Protein 8OS3 (pdb70)

Sequence (103 aa):
GSSSPPSPPLDLHVTDAGRKHIAIAWKPPEKNGGSPIIGYHVEMCPVGTEKWMRVNSRPIKDLKFKVEEGVVPDKEYVLRVRAVVNAIGVSEPSEISENVVAKD

Nearest PDB structures (foldseek):
  8os3-assembly1_A  TM=1.010E+00  e=9.623E-21  Homo sapiens
  8ot5-assembly6_F  TM=9.372E-01  e=1.676E-11  Homo sapiens
  8oq9-assembly3_C  TM=9.588E-01  e=2.422E-11  Homo sapiens
  8bvo-assembly1_A  TM=9.613E-01  e=4.838E-10  Homo sapiens
  8osd-assembly2_B  TM=9.250E-01  e=5.664E-10  Homo sapiens

B-factor: mean 29.09, std 11.86, range [12.02, 89.86]

Structure (mmCIF, N/CA/C/O backbone):
data_8OS3
#
_entry.id   8OS3
#
_cell.length_a   45.694
_cell.length_b   34.283
_cell.length_c   59.239
_cell.angle_alpha   90.000
_cell.angle_beta   92.260
_cell.angle_gamma   90.000
#
_symmetry.space_group_name_H-M   'C 1 2 1'
#
loop_
_entity.id
_entity.type
_entity.pdbx_description
1 polymer Titin
2 water water
#
loop_
_atom_site.group_PDB
_atom_site.id
_atom_site.type_symbol
_atom_site.label_atom_id
_atom_site.label_alt_id
_atom_site.label_comp_id
_atom_site.label_asym_id
_atom_site.label_entity_id
_atom_site.label_seq_id
_atom_site.pdbx_PDB_ins_code
_atom_site.Cartn_x
_atom_site.Cartn_y
_atom_site.Cartn_z
_atom_site.occupancy
_atom_site.B_iso_or_equiv
_atom_site.auth_seq_id
_atom_site.auth_comp_id
_atom_site.auth_asym_id
_atom_site.auth_atom_id
_atom_site.pdbx_PDB_model_num
ATOM 1 N N . GLY A 1 1 ? 9.09658 4.18901 43.45469 1.000 43.53604 1 GLY A N 1
ATOM 2 C CA . GLY A 1 1 ? 9.80899 4.21659 44.75912 1.000 37.71742 1 GLY A CA 1
ATOM 3 C C . GLY A 1 1 ? 11.18326 3.56801 44.72073 1.000 45.15689 1 GLY A C 1
ATOM 4 O O . GLY A 1 1 ? 11.79406 3.31980 45.78341 1.000 39.19829 1 GLY A O 1
ATOM 10 N N . SER A 1 2 ? 11.63697 3.29930 43.48538 1.000 54.83608 2 SER A N 1
ATOM 11 C CA . SER A 1 2 ? 12.94288 2.72749 43.15915 1.000 58.26699 2 SER A CA 1
ATOM 12 C C . SER A 1 2 ? 13.34758 3.22452 41.76654 1.000 49.92891 2 SER A C 1
ATOM 13 O O . SER A 1 2 ? 12.58533 3.92722 41.09493 1.000 43.76710 2 SER A O 1
ATOM 21 N N . SER A 1 3 ? 14.55764 2.84102 41.33065 1.000 43.06774 3 SER A N 1
ATOM 22 C CA . SER A 1 3 ? 15.14533 3.29769 40.06496 1.000 34.02315 3 SER A CA 1
ATOM 23 C C . SER A 1 3 ? 15.36711 2.10107 39.15316 1.000 30.54894 3 SER A C 1
ATOM 24 O O . SER A 1 3 ? 16.09409 1.17631 39.53125 1.000 34.13319 3 SER A O 1
ATOM 32 N N . SER A 1 4 ? 14.86250 2.17558 37.92687 1.000 22.32963 4 SER A N 1
ATOM 33 C CA . SER A 1 4 ? 14.79772 1.06892 36.98719 1.000 20.95109 4 SER A CA 1
ATOM 34 C C . SER A 1 4 ? 15.04277 1.64901 35.60291 1.000 16.71056 4 SER A C 1
ATOM 35 O O . SER A 1 4 ? 14.92466 2.86721 35.41054 1.000 19.92131 4 SER A O 1
ATOM 43 N N . PRO A 1 5 ? 15.33996 0.80817 34.61286 1.000 17.21840 5 PRO A N 1
ATOM 44 C CA . PRO A 1 5 ? 15.21651 1.25588 33.20492 1.000 17.74695 5 PRO A CA 1
ATOM 45 C C . PRO A 1 5 ? 13.77147 1.60406 32.90020 1.000 17.84146 5 PRO A C 1
ATOM 46 O O . PRO A 1 5 ? 12.87306 1.28094 33.69160 1.000 20.13663 5 PRO A O 1
ATOM 57 N N . PRO A 1 6 ? 13.50872 2.28803 31.78954 1.000 16.92694 6 PRO A N 1
ATOM 58 C CA . PRO A 1 6 ? 12.12463 2.62687 31.44516 1.000 18.39714 6 PRO A CA 1
ATOM 59 C C . PRO A 1 6 ? 11.34153 1.36885 31.14585 1.000 20.13910 6 PRO A C 1
ATOM 60 O O . PRO A 1 6 ? 11.90537 0.30793 30.87397 1.000 17.37791 6 PRO A O 1
ATOM 71 N N . SER A 1 7 ? 10.01228 1.50957 31.18375 1.000 18.93492 7 SER A N 1
ATOM 72 C CA . SER A 1 7 ? 9.11944 0.49608 30.64841 1.000 17.02005 7 SER A CA 1
ATOM 73 C C . SER A 1 7 ? 9.25458 0.56639 29.12665 1.000 17.68261 7 SER A C 1
ATOM 74 O O . SER A 1 7 ? 9.92071 1.44966 28.59755 1.000 16.55421 7 SER A O 1
ATOM 82 N N . PRO A 1 8 ? 8.66533 -0.36111 28.38958 1.000 16.52205 8 PRO A N 1
ATOM 83 C CA . PRO A 1 8 ? 8.94006 -0.39924 26.93188 1.000 19.09310 8 PRO A CA 1
ATOM 84 C C . PRO A 1 8 ? 8.19268 0.68834 26.17037 1.000 17.74959 8 PRO A C 1
ATOM 85 O O . PRO A 1 8 ? 7.11160 1.15090 26.58054 1.000 20.07061 8 PRO A O 1
ATOM 96 N N . PRO A 1 9 ? 8.75682 1.13069 25.05412 1.000 14.35260 9 PRO A N 1
ATOM 97 C CA . PRO A 1 9 ? 8.00150 2.00233 24.14344 1.000 15.39525 9 PRO A CA 1
ATOM 98 C C . PRO A 1 9 ? 6.67892 1.35579 23.75617 1.000 18.43442 9 PRO A C 1
ATOM 99 O O . PRO A 1 9 ? 6.52314 0.12860 23.76816 1.000 20.85669 9 PRO A O 1
ATOM 110 N N . LEU A 1 10 ? 5.71893 2.19871 23.39870 1.000 17.21635 10 LEU A N 1
ATOM 111 C CA . LEU A 1 10 ? 4.36173 1.77026 23.10766 1.000 20.44840 10 LEU A CA 1
ATOM 112 C C . LEU A 1 10 ? 3.96349 2.09075 21.67397 1.000 22.11321 10 LEU A C 1
ATOM 113 O O . LEU A 1 10 ? 4.55216 2.94784 21.01253 1.000 22.71565 10 LEU A O 1
ATOM 129 N N . ASP A 1 11 ? 2.95391 1.35869 21.22121 1.000 24.15680 11 ASP A N 1
ATOM 130 C CA . ASP A 1 11 ? 2.26402 1.63039 19.96097 1.000 24.19701 11 ASP A CA 1
ATOM 131 C C . ASP A 1 11 ? 3.18522 1.72664 18.76045 1.000 24.94634 11 ASP A C 1
ATOM 132 O O . ASP A 1 11 ? 3.02269 2.61133 17.91461 1.000 24.42806 11 ASP A O 1
ATOM 141 N N . LEU A 1 12 ? 4.11735 0.78386 18.65399 1.000 24.56162 12 LEU A N 1
ATOM 142 C CA . LEU A 1 12 ? 5.02045 0.74839 17.50583 1.000 21.20544 12 LEU A CA 1
ATOM 143 C C . LEU A 1 12 ? 4.24083 0.41067 16.24957 1.000 22.00316 12 LEU A C 1
ATOM 144 O O . LEU A 1 12 ? 3.44806 -0.53921 16.22886 1.000 27.09801 12 LEU A O 1
ATOM 160 N N . HIS A 1 13 ? 4.46017 1.17229 15.18615 1.000 23.19759 13 HIS A N 1
ATOM 161 C CA . HIS A 1 13 ? 3.81566 0.83241 13.93079 1.000 20.76773 13 HIS A CA 1
ATOM 162 C C . HIS A 1 13 ? 4.69956 1.26534 12.76965 1.000 20.60232 13 HIS A C 1
ATOM 163 O O . HIS A 1 13 ? 5.57066 2.12993 12.90543 1.000 21.67750 13 HIS A O 1
ATOM 177 N N . VAL A 1 14 ? 4.43781 0.66630 11.62357 1.000 22.48426 14 VAL A N 1
ATOM 178 C CA . VAL A 1 14 ? 5.13364 0.99541 10.38549 1.000 19.72016 14 VAL A CA 1
ATOM 179 C C . VAL A 1 14 ? 4.36441 2.08835 9.67029 1.000 22.07982 14 VAL A C 1
ATOM 180 O O . VAL A 1 14 ? 3.15106 1.96169 9.44102 1.000 25.78779 14 VAL A O 1
ATOM 193 N N . THR A 1 15 ? 5.06067 3.15717 9.29504 1.000 20.19314 15 THR A N 1
ATOM 194 C CA . THR A 1 15 ? 4.41583 4.28322 8.64541 1.000 21.65456 15 THR A CA 1
ATOM 195 C C . THR A 1 15 ? 4.62859 4.27463 7.14559 1.000 23.36024 15 THR A C 1
ATOM 196 O O . THR A 1 15 ? 3.79955 4.82425 6.40416 1.000 24.10597 15 THR A O 1
ATOM 207 N N . ASP A 1 16 ? 5.71704 3.66031 6.69269 1.000 22.96948 16 ASP A N 1
ATOM 208 C CA . ASP A 1 16 ? 6.01206 3.60349 5.26925 1.000 23.93054 16 ASP A CA 1
ATOM 209 C C . ASP A 1 16 ? 7.11810 2.57783 5.05594 1.000 24.21397 16 ASP A C 1
ATOM 210 O O . ASP A 1 16 ? 7.91179 2.29579 5.95514 1.000 23.79806 16 ASP A O 1
ATOM 219 N N . ALA A 1 17 ? 7.15685 2.02601 3.84678 1.000 24.99985 17 ALA A N 1
ATOM 220 C CA . ALA A 1 17 ? 8.17346 1.04976 3.50946 1.000 26.98050 17 ALA A CA 1
ATOM 221 C C . ALA A 1 17 ? 8.49899 1.16179 2.03000 1.000 30.02260 17 ALA A C 1
ATOM 222 O O . ALA A 1 17 ? 7.70032 1.66443 1.23080 1.000 31.15476 17 ALA A O 1
ATOM 229 N N . GLY A 1 18 ? 9.69885 0.70006 1.68401 1.000 29.04276 18 GLY A N 1
ATOM 230 C CA . GLY A 1 18 ? 10.15919 0.63987 0.31571 1.000 34.66315 18 GLY A CA 1
ATOM 231 C C . GLY A 1 18 ? 11.16621 -0.47864 0.17210 1.000 31.25418 18 GLY A C 1
ATOM 232 O O . GLY A 1 18 ? 11.47669 -1.19069 1.12813 1.000 24.73510 18 GLY A O 1
ATOM 236 N N . ARG A 1 19 ? 11.68679 -0.62813 -1.04985 1.000 31.75201 19 ARG A N 1
ATOM 237 C CA . ARG A 1 19 ? 12.71892 -1.63014 -1.26068 1.000 30.39399 19 ARG A CA 1
ATOM 238 C C . ARG A 1 19 ? 13.92717 -1.39241 -0.37928 1.000 31.76713 19 ARG A C 1
ATOM 239 O O . ARG A 1 19 ? 14.68094 -2.33883 -0.11300 1.000 29.19301 19 ARG A O 1
ATOM 260 N N . LYS A 1 20 ? 14.12416 -0.15503 0.09076 1.000 30.10748 20 LYS A N 1
ATOM 261 C CA . LYS A 1 20 ? 15.34949 0.19728 0.79061 1.000 30.90650 20 LYS A CA 1
ATOM 262 C C . LYS A 1 20 ? 15.12551 0.89912 2.12380 1.000 30.81277 20 LYS A C 1
ATOM 263 O O . LYS A 1 20 ? 16.09190 1.41059 2.70250 1.000 26.38287 20 LYS A O 1
ATOM 282 N N . HIS A 1 21 ? 13.89414 0.97725 2.61948 1.000 23.41179 21 HIS A N 1
ATOM 283 C CA . HIS A 1 21 ? 13.71328 1.60949 3.91927 1.000 22.31079 21 HIS A CA 1
ATOM 284 C C . HIS A 1 21 ? 12.43173 1.08834 4.54812 1.000 23.85601 21 HIS A C 1
ATOM 285 O O . HIS A 1 21 ? 11.51710 0.63648 3.85373 1.000 23.47468 21 HIS A O 1
ATOM 299 N N . ILE A 1 22 ? 12.38650 1.14696 5.87241 1.000 18.77942 22 ILE A N 1
ATOM 300 C CA . ILE A 1 22 ? 11.18410 0.85787 6.62634 1.000 17.63216 22 ILE A CA 1
ATOM 301 C C . ILE A 1 22 ? 11.06491 1.97933 7.64028 1.000 21.80663 22 ILE A C 1
ATOM 302 O O . ILE A 1 22 ? 11.91938 2.09975 8.51861 1.000 21.26157 22 ILE A O 1
ATOM 318 N N . ALA A 1 23 ? 10.01561 2.79278 7.53620 1.000 21.11778 23 ALA A N 1
ATOM 319 C CA . ALA A 1 23 ? 9.81442 3.90422 8.46438 1.000 16.57214 23 ALA A CA 1
ATOM 320 C C . ALA A 1 23 ? 8.83859 3.51857 9.57047 1.000 21.94792 23 ALA A C 1
ATOM 321 O O . ALA A 1 23 ? 7.75150 2.98323 9.30899 1.000 20.27371 23 ALA A O 1
ATOM 328 N N . ILE A 1 24 ? 9.21988 3.81422 10.80067 1.000 19.46534 24 ILE A N 1
ATOM 329 C CA . ILE A 1 24 ? 8.40556 3.41774 11.94264 1.000 16.33934 24 ILE A CA 1
ATOM 330 C C . ILE A 1 24 ? 8.19767 4.60898 12.86437 1.000 18.34954 24 ILE A C 1
ATOM 331 O O . ILE A 1 24 ? 8.90016 5.62005 12.80068 1.000 18.79737 24 ILE A O 1
ATOM 347 N N . ALA A 1 25 ? 7.20590 4.45810 13.74016 1.000 19.24634 25 ALA A N 1
ATOM 348 C CA . ALA A 1 25 ? 6.94118 5.43575 14.78427 1.000 18.08495 25 ALA A CA 1
ATOM 349 C C . ALA A 1 25 ? 6.42863 4.72013 16.02212 1.000 16.89305 25 ALA A C 1
ATOM 350 O O . ALA A 1 25 ? 5.89762 3.61436 15.94950 1.000 19.87721 25 AL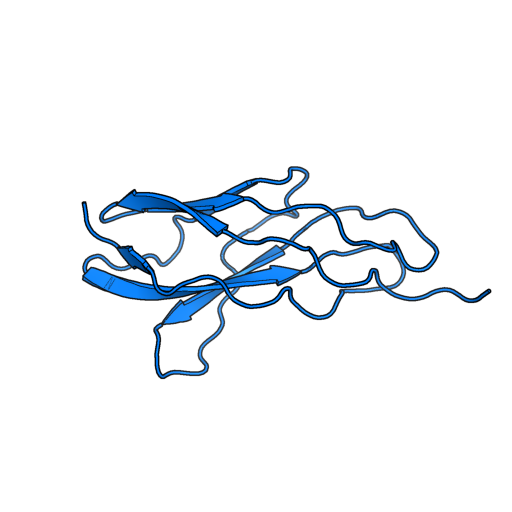A A O 1
ATOM 357 N N . TRP A 1 26 ? 6.53412 5.39192 17.15423 1.000 18.97676 26 TRP A N 1
ATOM 358 C CA . TRP A 1 26 ? 6.10670 4.78636 18.40483 1.000 17.14299 26 TRP A CA 1
ATOM 359 C C . TRP A 1 26 ? 5.75336 5.89681 19.38051 1.000 20.61349 26 TRP A C 1
ATOM 360 O O . TRP A 1 26 ? 5.85767 7.08722 19.07143 1.000 18.61835 26 TRP A O 1
ATOM 381 N N . LYS A 1 27 ? 5.31145 5.48174 20.57035 1.000 21.17110 27 LYS A N 1
ATOM 382 C CA . LYS A 1 27 ? 4.96104 6.40841 21.63174 1.000 21.86715 27 LYS A CA 1
ATOM 383 C C . LYS A 1 27 ? 5.84448 6.16318 22.84429 1.000 18.70704 27 LYS A C 1
ATOM 384 O O . LYS A 1 27 ? 6.38478 5.06570 23.01251 1.000 17.28666 27 LYS A O 1
ATOM 403 N N . PRO A 1 28 ? 6.04271 7.18074 23.67873 1.000 20.08162 28 PRO A N 1
ATOM 404 C CA . PRO A 1 28 ? 6.94924 7.03870 24.80995 1.000 19.65384 28 PRO A CA 1
ATOM 405 C C . PRO A 1 28 ? 6.49155 5.94542 25.75416 1.000 20.06849 28 PRO A C 1
ATOM 406 O O . PRO A 1 28 ? 5.29966 5.59349 25.80731 1.000 20.01598 28 PRO A O 1
ATOM 417 N N . PRO A 1 29 ? 7.43126 5.39786 26.50876 1.000 16.68503 29 PRO A N 1
ATOM 418 C CA . PRO A 1 29 ? 7.09815 4.46561 27.57804 1.000 17.91066 29 PRO A CA 1
ATOM 419 C C . PRO A 1 29 ? 6.12636 5.09241 28.55495 1.000 19.44174 29 PRO A C 1
ATOM 420 O O . PRO A 1 29 ? 6.09218 6.30890 28.74879 1.000 20.07422 29 PRO A O 1
ATOM 431 N N . GLU A 1 30 ? 5.33005 4.22814 29.17267 1.000 19.37343 30 GLU A N 1
ATOM 432 C CA . GLU A 1 30 ? 4.39997 4.69461 30.18304 1.000 20.35332 30 GLU A CA 1
ATOM 433 C C . GLU A 1 30 ? 5.15756 5.24364 31.38583 1.000 24.43497 30 GLU A C 1
ATOM 434 O O . GLU A 1 30 ? 4.74704 6.25624 31.97232 1.000 23.31365 30 GLU A O 1
ATOM 446 N N . LYS A 1 31 ? 6.28933 4.61275 31.73097 1.000 21.51301 31 LYS A N 1
ATOM 447 C CA . LYS A 1 31 ? 7.11126 4.99675 32.87309 1.000 20.06420 31 LYS A CA 1
ATOM 448 C C . LYS A 1 31 ? 8.56798 5.13173 32.45558 1.000 19.85598 31 LYS A C 1
ATOM 449 O O . LYS A 1 31 ? 9.06729 4.31503 31.66997 1.000 22.49958 31 LYS A O 1
ATOM 468 N N . ASN A 1 32 ? 9.26953 6.13893 32.97915 1.000 18.76553 32 ASN A N 1
ATOM 469 C CA . ASN A 1 32 ? 10.71853 6.16755 32.76031 1.000 19.18455 32 ASN A CA 1
ATOM 470 C C . ASN A 1 32 ? 11.52513 5.47152 33.83971 1.000 20.29999 32 ASN A C 1
ATOM 471 O O . ASN A 1 32 ? 12.75446 5.41363 33.70991 1.000 17.78155 32 ASN A O 1
ATOM 482 N N . GLY A 1 33 ? 10.88289 4.89075 34.85154 1.000 19.18751 33 GLY A N 1
ATOM 483 C CA . GLY A 1 33 ? 11.58179 4.07639 35.82413 1.000 16.92812 33 GLY A CA 1
ATOM 484 C C . GLY A 1 33 ? 12.36346 4.84324 36.86051 1.000 21.73352 33 GLY A C 1
ATOM 485 O O . GLY A 1 33 ? 12.98919 4.21055 37.72691 1.000 23.14690 33 GLY A O 1
ATOM 489 N N . GLY A 1 34 ? 12.34134 6.17484 36.82095 1.000 18.20286 34 GLY A N 1
ATOM 490 C CA . GLY A 1 34 ? 13.02681 6.98345 37.82658 1.000 20.03428 34 GLY A CA 1
ATOM 491 C C . GLY A 1 34 ? 14.13470 7.88144 37.30251 1.000 20.57363 34 GLY A C 1
ATOM 492 O O . GLY A 1 34 ? 14.75013 8.60729 38.09759 1.000 19.25438 34 GLY A O 1
ATOM 496 N N . SER A 1 35 ? 14.44783 7.85476 36.01324 1.000 17.36420 35 SER A N 1
ATOM 497 C CA . SER A 1 35 ? 15.41493 8.76327 35.41435 1.000 17.19776 35 SER A CA 1
ATOM 498 C C . SER A 1 35 ? 14.98476 8.98680 33.97350 1.000 20.82435 35 SER A C 1
ATOM 499 O O . SER A 1 35 ? 14.47688 8.05436 33.33623 1.000 21.69659 35 SER A O 1
ATOM 507 N N . PRO A 1 36 ? 15.18336 10.18203 33.43043 1.000 16.28388 36 PRO A N 1
ATOM 508 C CA . PRO A 1 36 ? 14.61531 10.47458 32.09660 1.000 15.71450 36 PRO A CA 1
ATOM 509 C C . PRO A 1 36 ? 15.09976 9.55226 30.99021 1.000 18.33664 36 PRO A C 1
ATOM 510 O O . PRO A 1 36 ? 16.25930 9.12942 30.95812 1.000 18.51346 36 PRO A O 1
ATOM 521 N N . ILE A 1 37 ? 14.20581 9.33255 30.02171 1.000 17.95245 37 ILE A N 1
ATOM 522 C CA . ILE A 1 37 ? 14.55919 8.59970 28.80954 1.000 15.58729 37 ILE A CA 1
ATOM 523 C C . ILE A 1 37 ? 15.48320 9.48650 27.98899 1.000 19.41042 37 ILE A C 1
ATOM 524 O O . ILE A 1 37 ? 15.21081 10.67393 27.76929 1.000 21.72062 37 ILE A O 1
ATOM 540 N N . ILE A 1 38 ? 16.62202 8.93412 27.59484 1.000 17.77974 38 ILE A N 1
ATOM 541 C CA . ILE A 1 38 ? 17.64125 9.69695 26.89310 1.000 18.26905 38 ILE A CA 1
ATOM 542 C C . ILE A 1 38 ? 17.81049 9.23258 25.46399 1.000 27.07557 38 ILE A C 1
ATOM 543 O O . ILE A 1 38 ? 18.66724 9.78105 24.75411 1.000 29.95448 38 ILE A O 1
ATOM 559 N N . GLY A 1 39 ? 17.11475 8.18871 25.05266 1.000 21.65097 39 GLY A N 1
ATOM 560 C CA . GLY A 1 39 ? 17.28969 7.69221 23.69523 1.000 23.41436 39 GLY A CA 1
ATOM 561 C C . GLY A 1 39 ? 16.47040 6.44241 23.45770 1.000 18.31783 39 GLY A C 1
ATOM 562 O O . GLY A 1 39 ? 16.04652 5.75693 24.38931 1.000 16.73835 39 GLY A O 1
ATOM 566 N N . TYR A 1 40 ? 16.29025 6.14147 22.17471 1.000 19.13320 40 TYR A N 1
ATOM 567 C CA . TYR A 1 40 ? 15.69057 4.90524 21.71975 1.000 15.30260 40 TYR A CA 1
ATOM 568 C C . TYR A 1 40 ? 16.62952 4.16736 20.78058 1.000 15.02834 40 TYR A C 1
ATOM 569 O O . TYR A 1 40 ? 17.48556 4.76506 20.12216 1.000 16.97651 40 TYR A O 1
ATOM 587 N N . HIS A 1 41 ? 16.44491 2.85203 20.73506 1.000 15.63276 41 HIS A N 1
ATOM 588 C CA . HIS A 1 41 ? 17.15762 1.96939 19.82199 1.000 18.17420 41 HIS A CA 1
ATOM 589 C C . HIS A 1 41 ? 16.13733 1.14444 19.05978 1.000 16.96834 41 HIS A C 1
ATOM 590 O O . HIS A 1 41 ? 15.14688 0.69004 19.63414 1.000 16.24307 41 HIS A O 1
ATOM 604 N N . VAL A 1 42 ? 16.40403 0.91555 17.78307 1.000 16.15333 42 VAL A N 1
ATOM 605 C CA . VAL A 1 42 ? 15.56125 0.09373 16.92830 1.000 15.54902 42 VAL A CA 1
ATOM 606 C C . VAL A 1 42 ? 16.30476 -1.17643 16.55287 1.000 19.88773 42 VAL A C 1
ATOM 607 O O . VAL A 1 42 ? 17.47053 -1.12877 16.14242 1.000 16.38118 42 VAL A O 1
ATOM 620 N N . GLU A 1 43 ? 15.59731 -2.30575 16.63232 1.000 17.10436 43 GLU A N 1
ATOM 621 C CA . GLU A 1 43 ? 16.06598 -3.60023 16.16548 1.000 19.38546 43 GLU A CA 1
ATOM 622 C C . GLU A 1 43 ? 15.08709 -4.14414 15.13317 1.000 20.73550 43 GLU A C 1
ATOM 623 O O . GLU A 1 43 ? 13.88240 -3.89624 15.19340 1.000 17.55926 43 GLU A O 1
ATOM 635 N N . MET A 1 44 ? 15.65406 -4.85568 14.17941 1.000 19.51344 44 MET A N 1
ATOM 636 C CA . MET A 1 44 ? 15.02007 -5.49800 13.04187 1.000 19.41664 44 MET A CA 1
ATOM 637 C C . MET A 1 44 ? 15.35284 -6.98227 13.00757 1.000 22.62571 44 MET A C 1
ATOM 638 O O . MET A 1 44 ? 16.51015 -7.35719 13.22724 1.000 24.09707 44 MET A O 1
ATOM 652 N N . CYS A 1 45 ? 14.37841 -7.81344 12.61326 1.000 19.49867 45 CYS A N 1
ATOM 653 C CA . CYS A 1 45 ? 14.54354 -9.26797 12.55106 1.000 22.22379 45 CYS A CA 1
ATOM 654 C C . CYS A 1 45 ? 13.78022 -9.82174 11.34891 1.000 22.01744 45 CYS A C 1
ATOM 655 O O . CYS A 1 45 ? 12.56527 -9.56351 11.21994 1.000 20.64888 45 CYS A O 1
ATOM 663 N N . PRO A 1 46 ? 14.43377 -10.58165 10.45564 1.000 22.68272 46 PRO A N 1
ATOM 664 C CA . PRO A 1 46 ? 13.67172 -11.24064 9.38974 1.000 25.04467 46 PRO A CA 1
ATOM 665 C C . PRO A 1 46 ? 12.72222 -12.25128 9.99496 1.000 28.05604 46 PRO A C 1
ATOM 666 O O . PRO A 1 46 ? 13.07117 -12.98981 10.92574 1.000 26.41943 46 PRO A O 1
ATOM 677 N N . VAL A 1 47 ? 11.50032 -12.26449 9.46965 1.000 29.96896 47 VAL A N 1
ATOM 678 C CA . VAL A 1 47 ? 10.45135 -13.05134 10.08872 1.000 31.56070 47 VAL A CA 1
ATOM 679 C C . VAL A 1 47 ? 10.86146 -14.51867 10.06813 1.000 34.38766 47 VAL A C 1
ATOM 680 O O . VAL A 1 47 ? 11.57467 -14.98818 9.16711 1.000 34.57427 47 VAL A O 1
ATOM 693 N N . GLY A 1 48 ? 10.48788 -15.23250 11.12409 1.000 39.11868 48 GLY A N 1
ATOM 694 C CA . GLY A 1 48 ? 10.80384 -16.63823 11.22845 1.000 42.28227 48 GLY A CA 1
ATOM 695 C C . GLY A 1 48 ? 12.19945 -16.95370 11.71539 1.000 42.80062 48 GLY A C 1
ATOM 696 O O . GLY A 1 48 ? 12.56978 -18.13276 11.75132 1.000 45.24513 48 GLY A O 1
ATOM 700 N N . THR A 1 49 ? 12.97982 -15.94762 12.08438 1.000 37.64796 49 THR A N 1
ATOM 701 C CA . THR A 1 49 ? 14.31811 -16.09199 12.63910 1.000 38.71561 49 THR A CA 1
ATOM 702 C C . THR A 1 49 ? 14.32188 -15.40246 13.99952 1.000 38.14321 49 THR A C 1
ATOM 703 O O . THR A 1 49 ? 13.32561 -14.81898 14.41073 1.000 39.30631 49 THR A O 1
ATOM 714 N N . GLU A 1 50 ? 15.44787 -15.47313 14.70134 1.000 41.71744 50 GLU A N 1
ATOM 715 C CA . GLU A 1 50 ? 15.63837 -14.74154 15.94939 1.000 40.40405 50 GLU A CA 1
ATOM 716 C C . GLU A 1 50 ? 16.85769 -13.82799 15.81427 1.000 42.43516 50 GLU A C 1
ATOM 717 O O . GLU A 1 50 ? 17.50409 -13.46526 16.79502 1.000 42.40852 50 GLU A O 1
ATOM 729 N N . LYS A 1 51 ? 17.15832 -13.41711 14.58254 1.000 37.39095 51 LYS A N 1
ATOM 730 C CA . LYS A 1 51 ? 18.38036 -12.66849 14.28319 1.000 37.22750 51 LYS A CA 1
ATOM 731 C C . LYS A 1 51 ? 18.09817 -11.16968 14.39994 1.000 34.88562 51 LYS A C 1
ATOM 732 O O . LYS A 1 51 ? 18.10639 -10.41832 13.42214 1.000 32.92160 51 LYS A O 1
ATOM 751 N N . TRP A 1 52 ? 17.82364 -10.73659 15.63098 1.000 28.19513 52 TRP A N 1
ATOM 752 C CA . TRP A 1 52 ? 17.57709 -9.32326 15.88387 1.000 25.50410 52 TRP A CA 1
ATOM 753 C C . TRP A 1 52 ? 18.86367 -8.52712 15.74101 1.000 26.44866 52 TRP A C 1
ATOM 754 O O . TRP A 1 52 ? 19.90648 -8.91239 16.26732 1.000 30.20878 52 TRP A O 1
ATOM 775 N N . MET A 1 53 ? 18.79704 -7.41590 15.02318 1.000 23.57587 53 MET A N 1
ATOM 776 C CA . MET A 1 53 ? 19.98667 -6.62211 14.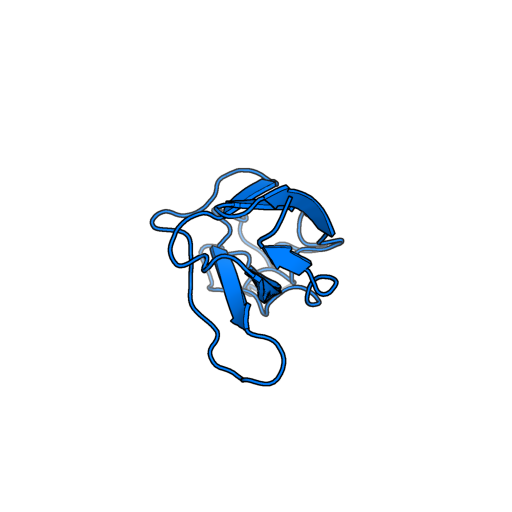75832 1.000 28.19001 53 MET A CA 1
ATOM 777 C C . MET A 1 53 ? 19.65040 -5.15310 14.97215 1.000 27.25174 53 MET A C 1
ATOM 778 O O . MET A 1 53 ? 18.60438 -4.68468 14.51619 1.000 24.27018 53 MET A O 1
ATOM 792 N N . ARG A 1 54 ? 20.50891 -4.44749 15.72115 1.000 22.13919 54 ARG A N 1
ATOM 793 C CA . ARG A 1 54 ? 20.31832 -3.01983 15.96360 1.000 23.38266 54 ARG A CA 1
ATOM 794 C C . ARG A 1 54 ? 20.59219 -2.25250 14.68253 1.000 23.26744 54 ARG A C 1
ATOM 795 O O . ARG A 1 54 ? 21.63844 -2.44996 14.05549 1.000 24.85343 54 ARG A O 1
ATOM 816 N N . VAL A 1 55 ? 19.65586 -1.38032 14.27837 1.000 21.53281 55 VAL A N 1
ATOM 817 C CA . VAL A 1 55 ? 19.74736 -0.69572 12.98932 1.000 21.86878 55 VAL A CA 1
ATOM 818 C C . VAL A 1 55 ? 20.01206 0.79963 13.11092 1.000 23.19518 55 VAL A C 1
ATOM 819 O O . VAL A 1 55 ? 20.19519 1.46123 12.07494 1.000 25.11029 55 VAL A O 1
ATOM 832 N N . ASN A 1 56 ? 20.07869 1.35419 14.32378 1.000 21.14330 56 ASN A N 1
ATOM 833 C CA . ASN A 1 56 ? 20.56598 2.71378 14.52634 1.000 21.73510 56 ASN A CA 1
ATOM 834 C C . ASN A 1 56 ? 21.97505 2.72470 15.10714 1.000 24.65902 56 ASN A C 1
ATOM 835 O O . ASN A 1 56 ? 22.33418 1.88216 15.93830 1.000 26.75089 56 ASN A O 1
ATOM 846 N N . SER A 1 57 ? 22.76369 3.69864 14.64526 1.000 31.28312 57 SER A N 1
ATOM 847 C CA . SER A 1 57 ? 24.11217 3.94738 15.14606 1.000 38.38816 57 SER A CA 1
ATOM 848 C C . SER A 1 57 ? 24.05546 4.71549 16.46532 1.000 38.56257 57 SER A C 1
ATOM 849 O O . SER A 1 57 ? 24.55053 4.25114 17.48752 1.000 50.21631 57 SER A O 1
ATOM 857 N N . ARG A 1 58 ? 23.42823 5.85036 16.46710 1.000 34.23104 58 ARG A N 1
ATOM 858 C CA . ARG A 1 58 ? 23.32883 6.71013 17.63177 1.000 25.17425 58 ARG A CA 1
ATOM 859 C C . ARG A 1 58 ? 21.95827 6.60032 18.26372 1.000 29.64752 58 ARG A C 1
ATOM 860 O O . ARG A 1 58 ? 20.97981 6.28440 17.58291 1.000 22.07590 58 ARG A O 1
ATOM 881 N N . PRO A 1 59 ? 21.85981 6.88996 19.55983 1.000 25.47410 59 PRO A N 1
ATOM 882 C CA . PRO A 1 59 ? 20.53536 6.91928 20.18948 1.000 20.60639 59 PRO A CA 1
ATOM 883 C C . PRO A 1 59 ? 19.58889 7.82844 19.41615 1.000 22.56872 59 PRO A C 1
ATOM 884 O O . PRO A 1 59 ? 19.95308 8.92467 18.98523 1.000 24.14799 59 PRO A O 1
ATOM 895 N N . ILE A 1 60 ? 18.36027 7.35953 19.25164 1.000 20.41318 60 ILE A N 1
ATOM 896 C CA . ILE A 1 60 ? 17.31951 8.10015 18.55005 1.000 20.65458 60 ILE A CA 1
ATOM 897 C C . ILE A 1 60 ? 16.62924 9.01277 19.56098 1.000 21.59565 60 ILE A C 1
ATOM 898 O O . ILE A 1 60 ? 16.15264 8.54165 20.60316 1.000 26.14383 60 ILE A O 1
ATOM 914 N N . LYS A 1 61 ? 16.63128 10.31783 19.28756 1.000 20.74412 61 LYS A N 1
ATOM 915 C CA . LYS A 1 61 ? 16.07484 11.34043 20.17237 1.000 21.56527 61 LYS A CA 1
ATOM 916 C C . LYS A 1 61 ? 14.76389 11.87293 19.58770 1.000 33.30434 61 LYS A C 1
ATOM 917 O O . LYS A 1 61 ? 14.49591 13.08401 19.57004 1.000 37.99707 61 LYS A O 1
ATOM 936 N N . ASP A 1 62 ? 13.96008 10.94847 19.07703 1.000 24.93375 62 ASP A N 1
ATOM 937 C CA . ASP A 1 62 ? 12.70927 11.23500 18.39590 1.000 28.22488 62 ASP A CA 1
ATOM 938 C C . ASP A 1 62 ? 11.81962 10.02095 18.61641 1.000 24.25739 62 ASP A C 1
ATOM 939 O O . ASP A 1 62 ? 12.23474 9.02304 19.20966 1.000 23.96492 62 ASP A O 1
ATOM 948 N N . LEU A 1 63 ? 10.57616 10.10785 18.14761 1.000 20.54476 63 LEU A N 1
ATOM 949 C CA . LEU A 1 63 ? 9.61963 9.01919 18.25469 1.000 18.14476 63 LEU A CA 1
ATOM 950 C C . LEU A 1 63 ? 9.32522 8.40344 16.89641 1.000 20.79737 63 LEU A C 1
ATOM 951 O O . LEU A 1 63 ? 8.21562 7.92429 16.63580 1.000 21.14007 63 LEU A O 1
ATOM 967 N N . LYS A 1 64 ? 10.30429 8.46158 16.00532 1.000 22.80471 64 LYS A N 1
ATOM 968 C CA . LYS A 1 64 ? 10.16165 7.90875 14.66824 1.000 22.00224 64 LYS A CA 1
ATOM 969 C C . LYS A 1 64 ? 11.57273 7.58845 14.21539 1.000 22.15088 64 LYS A C 1
ATOM 970 O O . LYS A 1 64 ? 12.54196 8.13357 14.75148 1.000 19.38260 64 LYS A O 1
ATOM 989 N N . PHE A 1 65 ? 11.68146 6.76150 13.17604 1.000 19.74218 65 PHE A N 1
ATOM 990 C CA . PHE A 1 65 ? 12.99176 6.41782 12.62928 1.000 16.91497 65 PHE A CA 1
ATOM 991 C C . PHE A 1 65 ? 12.79600 5.81445 11.24532 1.000 21.61968 65 PHE A C 1
ATOM 992 O O . PHE A 1 65 ? 11.87970 5.01826 11.03419 1.000 20.56459 65 PHE A O 1
ATOM 1009 N N . LYS A 1 66 ? 13.65560 6.20276 10.31721 1.000 20.17986 66 LYS A N 1
ATOM 1010 C CA . LYS A 1 66 ? 13.70620 5.59301 8.99326 1.000 21.90632 66 LYS A CA 1
ATOM 1011 C C . LYS A 1 66 ? 14.80489 4.52997 8.98541 1.000 19.96201 66 LYS A C 1
ATOM 1012 O O . LYS A 1 66 ? 15.99057 4.85967 8.92211 1.000 19.17911 66 LYS A O 1
ATOM 1031 N N . VAL A 1 67 ? 14.40966 3.26239 9.03949 1.000 18.01045 67 VAL A N 1
ATOM 1032 C CA . VAL A 1 67 ? 15.37063 2.16648 9.01203 1.000 20.09401 67 VAL A CA 1
ATOM 1033 C C . VAL A 1 67 ? 15.89907 2.01432 7.59655 1.000 21.11603 67 VAL A C 1
ATOM 1034 O O . VAL A 1 67 ? 15.11642 1.86432 6.65486 1.000 21.06729 67 VAL A O 1
ATOM 1047 N N . GLU A 1 68 ? 17.19793 1.99390 7.45027 1.000 23.81158 68 GLU A N 1
ATOM 1048 C CA . GLU A 1 68 ? 17.83536 1.74470 6.16063 1.000 26.12100 68 GLU A CA 1
ATOM 1049 C C . GLU A 1 68 ? 18.95275 0.71640 6.23965 1.000 33.4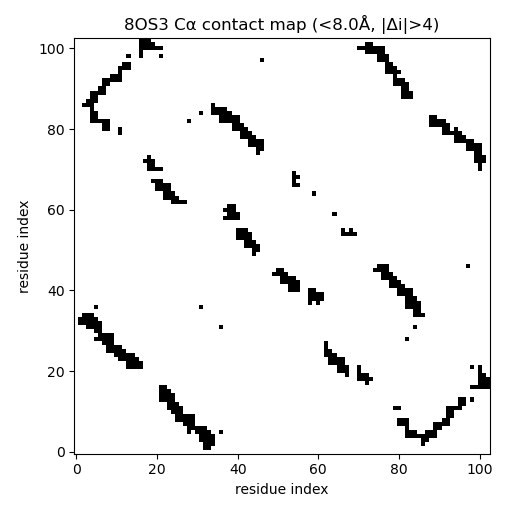0118 68 GLU A C 1
ATOM 1050 O O . GLU A 1 68 ? 19.12885 -0.06668 5.29597 1.000 27.21444 68 GLU A O 1
ATOM 1062 N N . GLU A 1 69 ? 19.68603 0.67489 7.34789 1.000 29.79474 69 GLU A N 1
ATOM 1063 C CA . GLU A 1 69 ? 20.86732 -0.16980 7.43429 1.000 35.91092 69 GLU A CA 1
ATOM 1064 C C . GLU A 1 69 ? 20.45040 -1.63020 7.49254 1.000 33.82360 69 GLU A C 1
ATOM 1065 O O . GLU A 1 69 ? 19.73475 -2.04565 8.40690 1.000 37.23682 69 GLU A O 1
ATOM 1077 N N . GLY A 1 70 ? 20.88563 -2.40265 6.50935 1.000 32.52008 70 GLY A N 1
ATOM 1078 C CA . GLY A 1 70 ? 20.63799 -3.82053 6.52131 1.000 34.01753 70 GLY A CA 1
ATOM 1079 C C . GLY A 1 70 ? 19.31760 -4.24410 5.93119 1.000 29.57674 70 GLY A C 1
ATOM 1080 O O . GLY A 1 70 ? 19.02336 -5.44597 5.92705 1.000 33.09052 70 GLY A O 1
ATOM 1084 N N . VAL A 1 71 ? 18.52322 -3.30554 5.42740 1.000 26.84278 71 VAL A N 1
ATOM 1085 C CA . VAL A 1 71 ? 17.27440 -3.64294 4.75333 1.000 25.63630 71 VAL A CA 1
ATOM 1086 C C . VAL A 1 71 ? 17.58182 -4.32768 3.42818 1.000 28.44850 71 VAL A C 1
ATOM 1087 O O . VAL A 1 71 ? 18.32655 -3.79653 2.59194 1.000 26.83054 71 VAL A O 1
ATOM 1100 N N . VAL A 1 72 ? 16.98485 -5.49380 3.22438 1.000 26.12472 72 VAL A N 1
ATOM 1101 C CA . VAL A 1 72 ? 17.15991 -6.28647 2.00798 1.000 26.17966 72 VAL A CA 1
ATOM 1102 C C . VAL A 1 72 ? 15.84072 -6.26074 1.24954 1.000 28.24203 72 VAL A C 1
ATOM 1103 O O . VAL A 1 72 ? 14.79883 -6.64774 1.80911 1.000 25.89632 72 VAL A O 1
ATOM 1116 N N . PRO A 1 73 ? 15.83398 -5.80946 -0.00285 1.000 27.79012 73 PRO A N 1
ATOM 1117 C CA . PRO A 1 73 ? 14.58675 -5.77682 -0.76981 1.000 33.15455 73 PRO A CA 1
ATOM 1118 C C . PRO A 1 73 ? 13.93212 -7.14249 -0.76810 1.000 32.68064 73 PRO A C 1
ATOM 1119 O O . PRO A 1 73 ? 14.60286 -8.17736 -0.86235 1.000 30.40109 73 PRO A O 1
ATOM 1130 N N . ASP A 1 74 ? 12.60831 -7.12611 -0.66147 1.000 27.53746 74 ASP A N 1
ATOM 1131 C CA . ASP A 1 74 ? 11.73467 -8.27880 -0.74765 1.000 27.37685 74 ASP A CA 1
ATOM 1132 C C . ASP A 1 74 ? 11.86838 -9.19253 0.46403 1.000 29.82343 74 ASP A C 1
ATOM 1133 O O . ASP A 1 74 ? 11.17156 -10.20678 0.52872 1.000 27.44227 74 ASP A O 1
ATOM 1142 N N . LYS A 1 75 ? 12.72858 -8.86850 1.43069 1.000 25.03565 75 LYS A N 1
ATOM 1143 C CA . LYS A 1 75 ? 12.70605 -9.59210 2.69093 1.000 27.89613 75 LYS A CA 1
ATOM 1144 C C . LYS A 1 75 ? 11.59819 -9.04653 3.58356 1.000 25.37450 75 LYS A C 1
ATOM 1145 O O . LYS A 1 75 ? 11.15620 -7.89997 3.45169 1.000 25.04534 75 LYS A O 1
ATOM 1164 N N . GLU A 1 76 ? 11.15134 -9.89148 4.50898 1.000 23.17092 76 GLU A N 1
ATOM 1165 C CA . GLU A 1 76 ? 10.02299 -9.60138 5.37909 1.000 21.81152 76 GLU A CA 1
ATOM 1166 C C . GLU A 1 76 ? 10.53256 -9.56763 6.81683 1.000 20.88718 76 GLU A C 1
ATOM 1167 O O . GLU A 1 76 ? 11.25934 -10.46964 7.24352 1.000 23.85968 76 GLU A O 1
ATOM 1179 N N . TYR A 1 77 ? 10.15540 -8.52144 7.53718 1.000 19.27752 77 TYR A N 1
ATOM 1180 C CA . TYR A 1 77 ? 10.74746 -8.18461 8.81967 1.000 18.05842 77 TYR A CA 1
ATOM 1181 C C . TYR A 1 77 ? 9.68820 -7.90481 9.87284 1.000 19.46346 77 TYR A C 1
ATOM 1182 O O . TYR A 1 77 ? 8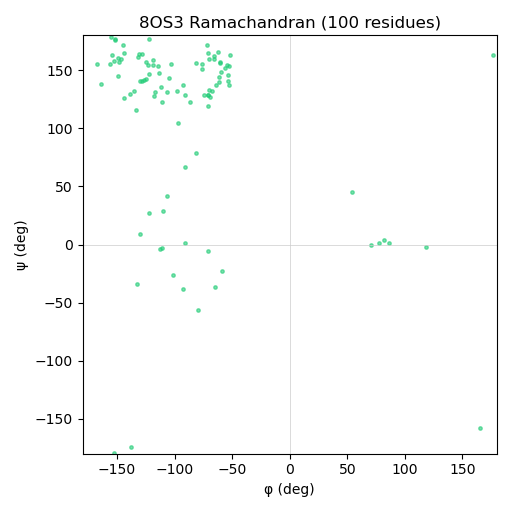.54486 -7.56115 9.56042 1.000 19.25698 77 TYR A O 1
ATOM 1200 N N . VAL A 1 78 ? 10.12088 -7.97706 11.14009 1.000 18.83203 78 VAL A N 1
ATOM 1201 C CA . VAL A 1 78 ? 9.42344 -7.32536 12.23895 1.000 18.40268 78 VAL A CA 1
ATOM 1202 C C . VAL A 1 78 ? 10.44929 -6.42684 12.92454 1.000 16.66507 78 VAL A C 1
ATOM 1203 O O . VAL A 1 78 ? 11.65974 -6.63326 12.82571 1.000 16.40962 78 VAL A O 1
ATOM 1216 N N . LEU A 1 79 ? 9.95543 -5.41118 13.62636 1.000 16.11083 79 LEU A N 1
ATOM 1217 C CA . LEU A 1 79 ? 10.83016 -4.48486 14.31142 1.000 13.82256 79 LEU A CA 1
ATOM 1218 C C . LEU A 1 79 ? 10.38335 -4.36081 15.75402 1.000 18.24686 79 LEU A C 1
ATOM 1219 O O . LEU A 1 79 ? 9.26236 -4.73253 16.11107 1.000 16.99942 79 LEU A O 1
ATOM 1235 N N . ARG A 1 80 ? 11.27735 -3.82186 16.56853 1.000 14.92364 80 ARG A N 1
ATOM 1236 C CA . ARG A 1 80 ? 10.96848 -3.53261 17.96558 1.000 13.62342 80 ARG A CA 1
ATOM 1237 C C . ARG A 1 80 ? 11.85408 -2.37301 18.39878 1.000 15.85886 80 ARG A C 1
ATOM 1238 O O . ARG A 1 80 ? 12.91054 -2.12464 17.80665 1.000 17.36632 80 ARG A O 1
ATOM 1259 N N . VAL A 1 81 ? 11.42655 -1.66991 19.45730 1.000 14.55281 81 VAL A N 1
ATOM 1260 C CA . VAL A 1 81 ? 12.12949 -0.47936 19.92183 1.000 12.01723 81 VAL A CA 1
ATOM 1261 C C . VAL A 1 81 ? 12.40096 -0.60920 21.41954 1.000 16.01765 81 VAL A C 1
ATOM 1262 O O . VAL A 1 81 ? 11.54439 -1.07865 22.17551 1.000 15.20556 81 VAL A O 1
ATOM 1275 N N . ARG A 1 82 ? 13.57432 -0.16102 21.83734 1.000 16.45062 82 ARG A N 1
ATOM 1276 C CA . ARG A 1 82 ? 13.93771 -0.09090 23.25673 1.000 15.86016 82 ARG A CA 1
ATOM 1277 C C . ARG A 1 82 ? 14.11800 1.35637 23.68847 1.000 15.36139 82 ARG A C 1
ATOM 1278 O O . ARG A 1 82 ? 14.46314 2.22139 22.89590 1.000 14.28028 82 ARG A O 1
ATOM 1299 N N . ALA A 1 83 ? 13.90703 1.62375 24.97617 1.000 14.36167 83 ALA A N 1
ATOM 1300 C CA . ALA A 1 83 ? 14.13904 2.94257 25.54091 1.000 14.79957 83 ALA A CA 1
ATOM 1301 C C . ALA A 1 83 ? 15.29393 2.85442 26.52979 1.000 15.96774 83 ALA A C 1
ATOM 1302 O O . ALA A 1 83 ? 15.44388 1.84222 27.20911 1.000 15.59256 83 ALA A O 1
ATOM 1309 N N . VAL A 1 84 ? 16.07981 3.91668 26.64376 1.000 13.69137 84 VAL A N 1
ATOM 1310 C CA A VAL A 1 84 ? 17.24789 3.91520 27.51949 0.356 14.61765 84 VAL A CA 1
ATOM 1311 C CA B VAL A 1 84 ? 17.24787 3.92127 27.51628 0.644 14.29424 84 VAL A CA 1
ATOM 1312 C C . VAL A 1 84 ? 17.16989 5.09550 28.47762 1.000 14.66133 84 VAL A C 1
ATOM 1313 O O . VAL A 1 84 ? 16.72471 6.18636 28.11501 1.000 15.07052 84 VAL A O 1
ATOM 1336 N N . ASN A 1 85 ? 17.60757 4.87077 29.71181 1.000 14.86651 85 ASN A N 1
ATOM 1337 C CA . ASN A 1 85 ? 17.82118 5.95759 30.64551 1.000 16.46396 85 ASN A CA 1
ATOM 1338 C C . ASN A 1 85 ? 19.13349 5.63559 31.36035 1.000 18.85943 85 ASN A C 1
ATOM 1339 O O . ASN A 1 85 ? 19.82720 4.67048 31.00301 1.000 16.43165 85 ASN A O 1
ATOM 1350 N N . ALA A 1 86 ? 19.46766 6.45429 32.36966 1.000 17.54686 86 ALA A N 1
ATOM 1351 C CA . ALA A 1 86 ? 20.72981 6.34088 33.09818 1.000 16.52018 86 ALA A CA 1
ATOM 1352 C C . ALA A 1 86 ? 20.79494 5.11379 33.99983 1.000 17.74617 86 ALA A C 1
ATOM 1353 O O . ALA A 1 86 ? 21.86485 4.85330 34.57515 1.000 19.25885 86 ALA A O 1
ATOM 1360 N N . ILE A 1 87 ? 19.71044 4.35405 34.12023 1.000 16.59997 87 ILE A N 1
ATOM 1361 C CA . ILE A 1 87 ? 19.78378 3.08506 34.84076 1.000 16.19605 87 ILE A CA 1
ATOM 1362 C C . ILE A 1 87 ? 20.07018 1.93825 33.86862 1.000 17.84687 87 ILE A C 1
ATOM 1363 O O . ILE A 1 87 ? 20.86332 1.05120 34.16271 1.000 20.26565 87 ILE A O 1
ATOM 1379 N N . GLY A 1 88 ? 19.49382 1.95995 32.67455 1.000 15.88651 88 GLY A N 1
ATOM 1380 C CA . GLY A 1 88 ? 19.77161 0.90131 31.72328 1.000 15.72709 88 GLY A CA 1
ATOM 1381 C C . GLY A 1 88 ? 18.75643 0.91353 30.59052 1.000 15.65044 88 GLY A C 1
ATOM 1382 O O . GLY A 1 88 ? 18.08375 1.91240 30.35797 1.000 17.83039 88 GLY A O 1
ATOM 1386 N N . VAL A 1 89 ? 18.63620 -0.24061 29.95039 1.000 16.73191 89 VAL A N 1
ATOM 1387 C CA . VAL A 1 89 ? 17.89041 -0.40208 28.70575 1.000 17.69492 89 VAL A CA 1
ATOM 1388 C C . VAL A 1 89 ? 16.58441 -1.13258 28.97078 1.000 16.06965 89 VAL A C 1
ATOM 1389 O O . VAL A 1 89 ? 16.55923 -2.17395 29.63227 1.000 16.78593 89 VAL A O 1
ATOM 1402 N N . SER A 1 90 ? 15.48811 -0.58839 28.45113 1.000 15.90722 90 SER A N 1
ATOM 1403 C CA . SER A 1 90 ? 14.18651 -1.22118 28.60840 1.000 16.98934 90 SER A CA 1
ATOM 1404 C C . SER A 1 90 ? 14.10010 -2.56217 27.88581 1.000 17.90308 90 SER A C 1
ATOM 1405 O O . SER A 1 90 ? 14.86335 -2.86870 26.97207 1.000 16.50465 90 SER A O 1
ATOM 1413 N N . GLU A 1 91 ? 13.14300 -3.38378 28.31487 1.000 16.50542 91 GLU A N 1
ATOM 1414 C CA . GLU A 1 91 ? 12.69974 -4.46422 27.45237 1.000 17.38176 91 GLU A CA 1
ATOM 1415 C C . GLU A 1 91 ? 12.15034 -3.85651 26.16678 1.000 15.79053 91 GLU A C 1
ATOM 1416 O O . GLU A 1 91 ? 11.79813 -2.68500 26.13335 1.000 17.20736 91 GLU A O 1
ATOM 1428 N N . PRO A 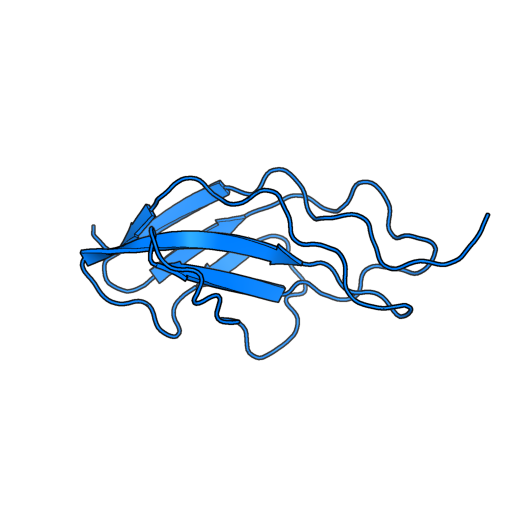1 92 ? 12.12033 -4.60493 25.07697 1.000 14.39191 92 PRO A N 1
ATOM 1429 C CA . PRO A 1 92 ? 11.64076 -4.00195 23.83371 1.000 15.09421 92 PRO A CA 1
ATOM 1430 C C . PRO A 1 92 ? 10.12441 -3.86846 23.82126 1.000 15.38860 92 PRO A C 1
ATOM 1431 O O . PRO A 1 92 ? 9.38095 -4.60047 24.48235 1.000 14.14475 92 PRO A O 1
ATOM 1442 N N . SER A 1 93 ? 9.68549 -2.90919 23.02093 1.000 14.45041 93 SER A N 1
ATOM 1443 C CA . SER A 1 93 ? 8.27323 -2.79538 22.68551 1.000 17.17364 93 SER A CA 1
ATOM 1444 C C . SER A 1 93 ? 7.66902 -4.09489 22.17364 1.000 17.45027 93 SER A C 1
ATOM 1445 O O . SER A 1 93 ? 8.39588 -4.98525 21.71294 1.000 17.72293 93 SER A O 1
ATOM 1453 N N . GLU A 1 94 ? 6.33542 -4.18198 22.16502 1.000 15.94619 94 GLU A N 1
ATOM 1454 C CA . GLU A 1 94 ? 5.70530 -5.21870 21.36671 1.000 16.64317 94 GLU A CA 1
ATOM 1455 C C . GLU A 1 94 ? 6.25200 -5.08840 19.94442 1.000 20.34493 94 GLU A C 1
ATOM 1456 O O . GLU A 1 94 ? 6.52766 -3.98617 19.47268 1.000 17.77789 94 GLU A O 1
ATOM 1468 N N . ILE A 1 95 ? 6.40685 -6.21511 19.24950 1.000 19.65982 95 ILE A N 1
ATOM 1469 C CA . ILE A 1 95 ? 6.97666 -6.14889 17.91082 1.000 17.55049 95 ILE A CA 1
ATOM 1470 C C . ILE A 1 95 ? 5.96815 -5.49799 16.97118 1.000 19.57321 95 ILE A C 1
ATOM 1471 O O . ILE A 1 95 ? 4.75792 -5.47135 17.21886 1.000 18.39559 95 ILE A O 1
ATOM 1487 N N . SER A 1 96 ? 6.48065 -5.00053 15.86125 1.000 20.25433 96 SER A N 1
ATOM 1488 C CA . SER A 1 96 ? 5.65722 -4.44373 14.80257 1.000 21.92748 96 SER A CA 1
ATOM 1489 C C 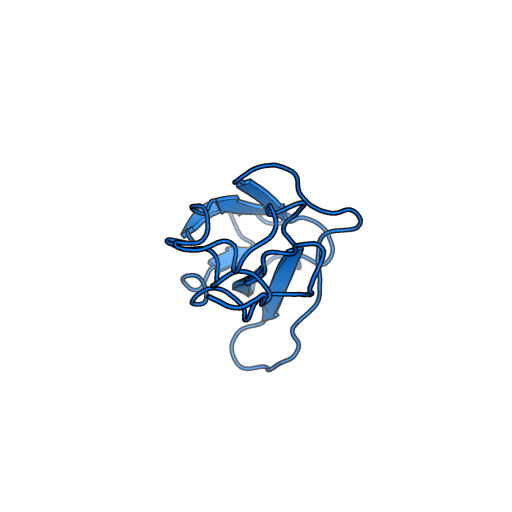. SER A 1 96 ? 4.86624 -5.51399 14.05043 1.000 20.61702 96 SER A C 1
ATOM 1490 O O . SER A 1 96 ? 5.10799 -6.71475 14.16237 1.000 21.73756 96 SER A O 1
ATOM 1498 N N . GLU A 1 97 ? 3.86884 -5.04766 13.30013 1.000 22.54171 97 GLU A N 1
ATOM 1499 C CA . GLU A 1 97 ? 3.33747 -5.84815 12.20832 1.000 23.88617 97 GLU A CA 1
ATOM 1500 C C . GLU A 1 97 ? 4.47128 -6.28258 11.28804 1.000 21.71340 97 GLU A C 1
ATOM 1501 O O . GLU A 1 97 ? 5.52710 -5.65988 11.24486 1.000 20.16464 97 GLU A O 1
ATOM 1513 N N . ASN A 1 98 ? 4.25904 -7.41090 10.60776 1.000 23.99413 98 ASN A N 1
ATOM 1514 C CA . ASN A 1 98 ? 5.17515 -7.86189 9.57096 1.000 23.90352 98 ASN A CA 1
ATOM 1515 C C . ASN A 1 98 ? 5.22389 -6.81311 8.46123 1.000 22.98821 98 ASN A C 1
ATOM 1516 O O . ASN A 1 98 ? 4.18759 -6.27463 8.06105 1.000 23.06246 98 ASN A O 1
ATOM 1527 N N . VAL A 1 99 ? 6.41322 -6.54699 7.92229 1.000 16.83226 99 VAL A N 1
ATOM 1528 C CA . VAL A 1 99 ? 6.56571 -5.59620 6.81725 1.000 19.85645 99 VAL A CA 1
ATOM 1529 C C . VAL A 1 99 ? 7.55570 -6.14459 5.80465 1.000 22.27149 99 VAL A C 1
ATOM 1530 O O . VAL A 1 99 ? 8.65287 -6.56768 6.16978 1.000 22.61141 99 VAL A O 1
ATOM 1543 N N . VAL A 1 100 ? 7.15887 -6.14197 4.51698 1.000 21.57703 100 VAL A N 1
ATOM 1544 C CA . VAL A 1 100 ? 8.05221 -6.50535 3.42097 1.000 21.70866 100 VAL A CA 1
ATOM 1545 C C . VAL A 1 100 ? 8.71985 -5.24918 2.88783 1.000 24.02143 100 VAL A C 1
ATOM 1546 O O . VAL A 1 100 ? 8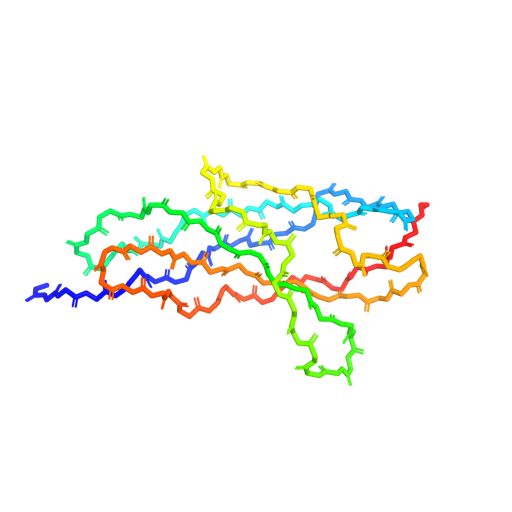.07702 -4.20879 2.70398 1.000 23.40248 100 VAL A O 1
ATOM 1559 N N . ALA A 1 101 ? 10.02484 -5.34526 2.62220 1.000 22.77793 101 ALA A N 1
ATOM 1560 C CA . ALA A 1 101 ? 10.76762 -4.22884 2.04706 1.000 23.88366 101 ALA A CA 1
ATOM 1561 C C . ALA A 1 101 ? 10.52448 -4.21285 0.54179 1.000 28.71109 101 ALA A C 1
ATOM 1562 O O . ALA A 1 101 ? 11.35400 -4.63647 -0.26375 1.000 30.46126 101 ALA A O 1
ATOM 1569 N N . LYS A 1 102 ? 9.36682 -3.68547 0.16902 1.000 28.28434 102 LYS A N 1
ATOM 1570 C CA . LYS A 1 102 ? 8.95894 -3.53126 -1.22320 1.000 34.85727 102 LYS A CA 1
ATOM 1571 C C . LYS A 1 102 ? 8.15946 -2.24742 -1.35409 1.000 39.93825 102 LYS A C 1
ATOM 1572 O O . LYS A 1 102 ? 7.78837 -1.61664 -0.36061 1.000 38.84029 102 LYS A O 1
ATOM 1591 N N . ASP A 1 103 ? 7.86221 -1.88388 -2.59142 1.000 57.22433 103 ASP A N 1
ATOM 1592 C CA . ASP A 1 103 ? 7.06361 -0.69769 -2.83399 1.000 65.49965 103 ASP A CA 1
ATOM 1593 C C . ASP A 1 103 ? 5.79689 -1.03785 -3.60636 1.000 62.69880 103 ASP A C 1
ATOM 1594 O O . ASP A 1 103 ? 4.78783 -1.41133 -3.00929 1.000 69.44483 103 ASP A O 1
#

Radius of gyration: 13.64 Å; Cα contacts (8 Å, |Δi|>4): 296; chains: 1; bounding box: 22×28×48 Å

Foldseek 3Di:
DAADAAAAWADKEWDDAAQFKTKIFTHGGPGRRHFDWDFKWKWKDFPPDPPTDTQDDDGHPHGMDIGGPPRHAQTKIKMWMWTGGPRGIYDTYDIYDIDGRHD

Solvent-accessible surface area: 6031 Å² total; per-residue (Å²): 140,101,74,52,50,6,26,35,2,76,105,20,83,32,78,79,24,2,124,156,39,0,19,1,16,6,124,62,12,135,127,59,13,56,23,92,50,98,2,15,29,0,26,0,2,30,52,89,68,145,167,53,85,127,8,7,96,196,62,13,168,79,64,130,55,111,0,96,121,43,18,61,48,95,82,64,3,13,0,36,0,58,0,15,8,86,75,22,82,1,118,36,6,156,91,5,89,90,13,46,0,120,155

CATH classification: 2.60.40.10

Secondary structure (DSSP, 8-state):
----PPPPPEEEEEEEEETTEEEEEEE--S--TTS---EEEEEEEETTS---EE--SSPB-SSEEEE-TT--TT-EEEEEEEEE-SS-BPPPPPPPPPEES--

Organism: Homo sapiens (NCBI:txid9606)

GO terms:
  GO:0004713 protein tyrosine kinase activity (F, IDA)
  GO:0035995 detection of muscle stretch (P, IDA)
  GO:0030018 Z disc (C, IDA)
  G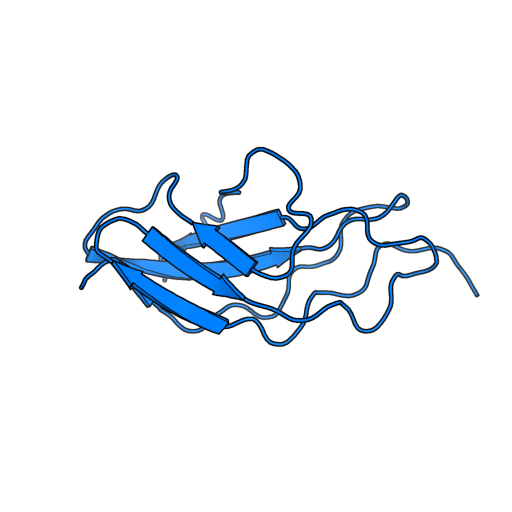O:0005576 extracellular region (C, TAS)
  GO:0005829 cytosol (C, TAS)
  GO:0042802 identical protein binding (F, IPI)
  GO:0005515 protein binding (F, IPI)
  GO:0051015 actin filament binding (F, IDA)
  GO:0097493 structural molecule activity conferring elasticity (F, IDA)
  GO:0004674 protein serine/threonine kinase activity (F, IDA)
  GO:0031674 I band (C, IDA)
  GO:0005509 calcium ion binding (F, IDA)
  GO:0000794 condensed nuclear chromosome (C, IDA)
  GO:0005865 striated muscle thin filament (C, IDA)
  GO:0031430 M band (C, IDA)
  GO:0042805 actinin binding (F, IDA)
  GO:0051592 response to calcium ion (P, IDA)
  GO:0007076 mitotic chromosome condensation (P, IEP)
  GO:0097493 structural molecule activity conferring elasticity (F, TAS)
  GO:0035995 detection of muscle stretch (P, TAS)

InterPro domains:
  IPR000719 Protein kinase domain [PF00069] (32179-32432)
  IPR000719 Protein kinase domain [PS50011] (32178-32432)
  IPR003598 Immunoglobulin subtype 2 [SM00408] (18-87)
  IPR003598 Immunoglobulin subtype 2 [SM00408] (116-183)
  IPR003598 Immunoglobulin subtype 2 [SM00408] (955-1022)
  IPR003598 Immunoglobulin subtype 2 [SM00408] (1094-1163)
  IPR003598 Immunoglobulin subtype 2 [SM00408] (1303-1371)
  IPR003598 Immunoglobulin subtype 2 [SM00408] (1469-1537)
  IPR003598 Immunoglobulin subtype 2 [SM00408] (1568-1637)
  IPR003598 Immunoglobulin subtype 2 [SM00408] (1853-1919)
  IPR003598 Immunoglobulin subtype 2 [SM00408] (2187-2253)
  IPR003598 Immunoglobulin subtype 2 [SM00408] (2279-2345)
  IPR003598 Immunoglobulin subtype 2 [SM00408] (2457-2523)
  IPR003598 Immunoglobulin subtype 2 [SM00408] (2632-2698)
  IPR003598 Immunoglobulin subtype 2 [SM00408] (3070-3136)
  IPR003598 Immunoglobulin subtype 2 [SM00408] (3251-3318)
  IPR003598 Immunoglobulin subtype 2 [SM00408] (3357-3423)
  IPR003598 Immunoglobulin subtype 2 [SM00408] (3515-3582)
  IPR003598 Immunoglobulin subtype 2 [SM00408] (3633-3701)
  IPR003598 Immunoglobulin subtype 2 [SM00408] (4301-4367)